Protein AF-A0A6H8NSR8-F1 (afdb_monomer)

Solvent-accessible surface area (backbone atoms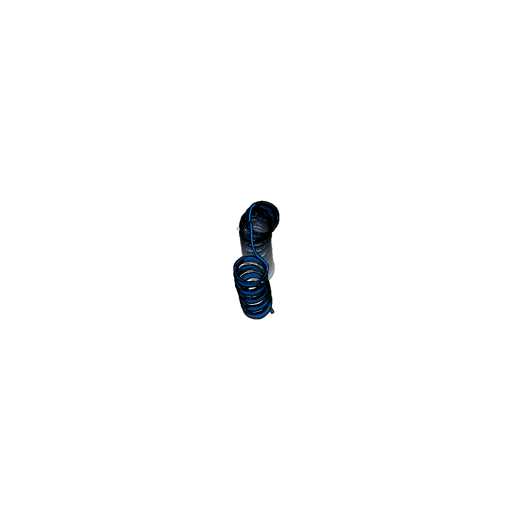 only — not comparable to full-atom values): 3491 Å² total; per-residue (Å²): 131,84,79,72,57,70,66,57,62,50,52,51,51,55,52,51,53,52,49,52,52,50,54,51,50,53,54,53,50,52,55,48,52,52,54,40,71,70,40,89,45,70,69,58,32,49,54,41,52,52,52,52,52,55,54,53,59,74,75,104

Sequence (60 aa):
MKKENTKEVLMEGEFFENKKNREKLIKTLIIHLNSYLEAENNLQKIKILVKIYQNLQKCS

Structure (mmCIF, N/CA/C/O backbone):
data_AF-A0A6H8NSR8-F1
#
_entry.id   AF-A0A6H8NSR8-F1
#
loop_
_atom_site.group_PDB
_atom_site.id
_atom_site.type_symbol
_atom_site.label_atom_id
_atom_site.label_alt_id
_atom_site.label_comp_id
_atom_site.label_asym_id
_atom_site.label_entity_id
_atom_site.label_seq_id
_atom_site.pdbx_PDB_ins_code
_atom_site.Cartn_x
_atom_site.Cartn_y
_atom_site.Cartn_z
_atom_site.occupancy
_atom_site.B_iso_or_equiv
_atom_site.auth_seq_id
_atom_site.auth_comp_id
_atom_site.auth_asym_id
_atom_site.auth_atom_id
_atom_site.pdbx_PDB_model_num
ATOM 1 N N . MET A 1 1 ? 28.017 -0.177 -39.850 1.00 48.69 1 MET A N 1
ATOM 2 C CA . MET A 1 1 ? 27.077 0.351 -38.840 1.00 48.69 1 MET A CA 1
ATOM 3 C C . MET A 1 1 ? 25.992 -0.703 -38.647 1.00 48.69 1 MET A C 1
ATOM 5 O O . MET A 1 1 ? 25.232 -0.939 -39.580 1.00 48.69 1 MET A O 1
ATOM 9 N N . LYS A 1 2 ? 26.017 -1.453 -37.536 1.00 52.34 2 LYS A N 1
ATOM 10 C CA . LYS A 1 2 ? 24.989 -2.467 -37.258 1.00 52.34 2 LYS A CA 1
ATOM 11 C C . LYS A 1 2 ? 23.685 -1.709 -37.009 1.00 52.34 2 LYS A C 1
ATOM 13 O O . LYS A 1 2 ? 23.636 -0.884 -36.106 1.00 52.34 2 LYS A O 1
ATOM 18 N N . LYS A 1 3 ? 22.679 -1.913 -37.862 1.00 55.19 3 LYS A N 1
ATOM 19 C CA . LYS A 1 3 ? 21.314 -1.460 -37.587 1.00 55.19 3 LYS A CA 1
ATOM 20 C C . LYS A 1 3 ? 20.810 -2.325 -36.437 1.00 55.19 3 LYS A C 1
ATOM 22 O O . LYS A 1 3 ? 20.299 -3.412 -36.683 1.00 55.19 3 LYS A O 1
ATOM 27 N N . GLU A 1 4 ? 21.048 -1.890 -35.205 1.00 58.72 4 GLU A N 1
ATOM 28 C CA . GLU A 1 4 ? 20.309 -2.424 -34.066 1.00 58.72 4 GLU A CA 1
ATOM 29 C C . GLU A 1 4 ? 18.827 -2.212 -34.363 1.00 58.72 4 GLU A C 1
ATOM 31 O O . GLU A 1 4 ? 18.391 -1.142 -34.804 1.00 58.72 4 GLU A O 1
ATOM 36 N N .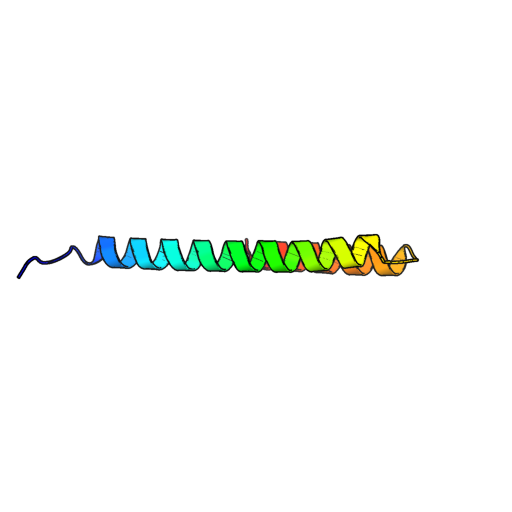 ASN A 1 5 ? 18.088 -3.311 -34.293 1.00 67.00 5 ASN A N 1
ATOM 37 C CA . ASN A 1 5 ? 16.731 -3.399 -34.782 1.00 67.00 5 ASN A CA 1
ATOM 38 C C . ASN A 1 5 ? 15.880 -2.508 -33.875 1.00 67.00 5 ASN A C 1
ATOM 40 O O . ASN A 1 5 ? 15.762 -2.773 -32.686 1.00 67.00 5 ASN A O 1
ATOM 44 N N . THR A 1 6 ? 15.298 -1.430 -34.402 1.00 67.31 6 THR A N 1
ATOM 45 C CA . THR A 1 6 ? 14.617 -0.376 -33.619 1.00 67.31 6 THR A CA 1
ATOM 46 C C . THR A 1 6 ? 13.516 -0.924 -32.694 1.00 67.31 6 THR A C 1
ATOM 48 O O . THR A 1 6 ? 13.161 -0.299 -31.702 1.00 67.31 6 THR A O 1
ATOM 51 N N . LYS A 1 7 ? 13.010 -2.128 -32.992 1.00 67.69 7 LYS A N 1
ATOM 52 C CA . LYS A 1 7 ? 12.065 -2.890 -32.167 1.00 67.69 7 LYS A CA 1
ATOM 53 C C . LYS A 1 7 ? 12.664 -3.432 -30.860 1.00 67.69 7 LYS A C 1
ATOM 55 O O . LYS A 1 7 ? 11.947 -3.475 -29.868 1.00 67.69 7 LYS A O 1
ATOM 60 N N . GLU A 1 8 ? 13.936 -3.834 -30.841 1.00 65.69 8 GLU A N 1
ATOM 61 C CA . GLU A 1 8 ? 14.621 -4.301 -29.621 1.00 65.69 8 GLU A CA 1
ATOM 62 C C . GLU A 1 8 ? 14.826 -3.146 -28.637 1.00 65.69 8 GLU A C 1
ATOM 64 O O . GLU A 1 8 ? 14.462 -3.268 -27.473 1.00 65.69 8 GLU A O 1
ATOM 69 N N . VAL A 1 9 ? 15.278 -1.987 -29.126 1.00 69.06 9 VAL A N 1
ATOM 70 C CA . VAL A 1 9 ? 15.486 -0.782 -28.302 1.00 69.06 9 VAL A CA 1
ATOM 71 C C . VAL A 1 9 ? 14.175 -0.285 -27.672 1.00 69.06 9 VAL A C 1
ATOM 73 O O . VAL A 1 9 ? 14.154 0.130 -26.514 1.00 69.06 9 VAL A O 1
ATOM 76 N N . LEU A 1 10 ? 13.062 -0.348 -28.413 1.00 67.75 10 LEU A N 1
ATOM 77 C CA . LEU A 1 10 ? 11.739 0.021 -27.895 1.00 67.75 10 LEU A C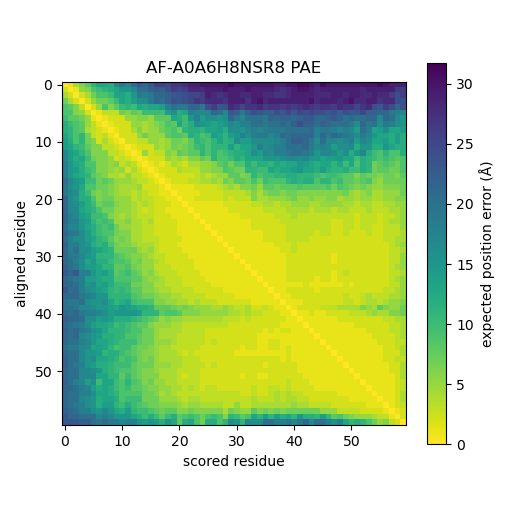A 1
ATOM 78 C C . LEU A 1 10 ? 11.229 -0.973 -26.837 1.00 67.75 10 LEU A C 1
ATOM 80 O O . LEU A 1 10 ? 10.743 -0.540 -25.794 1.00 67.75 10 LEU A O 1
ATOM 84 N N . MET A 1 11 ? 11.393 -2.284 -27.058 1.00 69.19 11 MET A N 1
ATOM 85 C CA . MET A 1 11 ? 11.027 -3.310 -26.070 1.00 69.19 11 MET A CA 1
ATOM 86 C C . MET A 1 11 ? 11.844 -3.202 -24.779 1.00 69.19 11 MET A C 1
ATOM 88 O O . MET A 1 11 ? 11.292 -3.349 -23.689 1.00 69.19 11 MET A O 1
ATOM 92 N N . GLU A 1 12 ? 13.145 -2.926 -24.878 1.00 69.94 12 GLU A N 1
ATOM 93 C CA . GLU A 1 12 ? 13.983 -2.694 -23.701 1.00 69.94 12 GLU A CA 1
ATOM 94 C C . GLU A 1 12 ? 13.509 -1.463 -22.919 1.00 69.94 12 GLU A C 1
ATOM 96 O O . GLU A 1 12 ? 13.362 -1.531 -21.697 1.00 69.94 12 GLU A O 1
ATOM 101 N N . GLY A 1 13 ? 13.186 -0.364 -23.608 1.00 69.69 13 GLY A N 1
ATOM 102 C CA . GLY A 1 13 ? 12.630 0.841 -22.986 1.00 69.69 13 GLY A CA 1
ATOM 103 C C . GLY A 1 13 ? 11.333 0.577 -22.211 1.00 69.69 13 GLY A C 1
ATOM 104 O O . GLY A 1 13 ? 11.222 0.951 -21.041 1.00 69.69 13 GLY A O 1
ATOM 105 N N . GLU A 1 14 ? 10.377 -0.125 -22.825 1.00 72.81 14 GLU A N 1
ATOM 106 C CA . GLU A 1 14 ? 9.115 -0.512 -22.178 1.00 72.81 14 GLU A CA 1
ATOM 107 C C . GLU A 1 14 ? 9.332 -1.445 -20.976 1.00 72.81 14 GLU A C 1
ATOM 109 O O . GLU A 1 14 ? 8.663 -1.311 -19.946 1.00 72.81 14 GLU A O 1
ATOM 114 N N . PHE A 1 15 ? 10.298 -2.364 -21.061 1.00 76.19 15 PHE A N 1
ATOM 115 C CA . PHE A 1 15 ? 10.659 -3.255 -19.959 1.00 76.19 15 PHE A CA 1
ATOM 116 C C . PHE A 1 15 ? 11.222 -2.486 -18.755 1.00 76.19 15 PHE A C 1
ATOM 118 O O . PHE A 1 15 ? 10.805 -2.719 -17.613 1.00 76.19 15 PHE A O 1
ATOM 125 N N . PHE A 1 16 ? 12.139 -1.542 -18.989 1.00 72.06 16 PHE A N 1
ATOM 126 C CA . PHE A 1 16 ? 12.727 -0.732 -17.921 1.00 72.06 16 PHE A CA 1
ATOM 127 C C . PHE A 1 16 ? 11.700 0.181 -17.247 1.00 72.06 16 PHE A C 1
ATOM 129 O O . PHE A 1 16 ? 11.693 0.281 -16.015 1.00 72.06 16 PHE A O 1
ATOM 136 N N . GLU A 1 17 ? 10.808 0.809 -18.013 1.00 77.25 17 GLU A N 1
ATOM 137 C CA . GLU A 1 17 ? 9.746 1.649 -17.452 1.00 77.25 17 GLU A CA 1
ATOM 138 C C . GLU A 1 17 ? 8.719 0.825 -16.662 1.00 77.25 17 GLU A C 1
ATOM 140 O O . GLU A 1 17 ? 8.355 1.198 -15.544 1.00 77.25 17 GLU A O 1
ATOM 145 N N . ASN A 1 18 ? 8.345 -0.367 -17.140 1.00 81.56 18 ASN A N 1
ATOM 146 C CA . ASN A 1 18 ? 7.504 -1.287 -16.368 1.00 81.56 18 ASN A CA 1
ATOM 147 C C . ASN A 1 18 ? 8.161 -1.727 -15.054 1.00 81.56 18 ASN A C 1
ATOM 149 O O . ASN A 1 18 ? 7.494 -1.799 -14.015 1.00 81.56 18 ASN A O 1
ATOM 153 N N . LYS A 1 19 ? 9.472 -1.990 -15.064 1.00 83.06 19 LYS A N 1
ATOM 154 C CA . LYS A 1 19 ? 10.219 -2.340 -13.851 1.00 83.06 19 LYS A CA 1
ATOM 155 C C . LYS A 1 19 ? 10.234 -1.186 -12.843 1.00 83.06 19 LYS A C 1
ATOM 157 O O . LYS A 1 19 ? 9.904 -1.403 -11.677 1.00 83.06 19 LYS A O 1
ATOM 162 N N . LYS A 1 20 ? 10.543 0.039 -13.283 1.00 84.00 20 LYS A N 1
ATOM 163 C CA . LYS A 1 20 ? 10.514 1.238 -12.424 1.00 84.00 20 LYS A CA 1
ATOM 164 C C . LYS A 1 20 ? 9.123 1.497 -11.845 1.00 84.00 20 LYS A C 1
ATOM 166 O O . LYS A 1 20 ? 8.999 1.792 -10.655 1.00 84.00 20 LYS A O 1
ATOM 171 N N . ASN A 1 21 ? 8.077 1.347 -12.657 1.00 85.56 21 ASN A N 1
ATOM 172 C CA . ASN A 1 21 ? 6.695 1.512 -12.211 1.00 85.56 21 ASN A CA 1
ATOM 173 C C . ASN A 1 21 ? 6.314 0.474 -11.147 1.00 85.56 21 ASN A C 1
ATOM 175 O O . ASN A 1 21 ? 5.724 0.836 -10.126 1.00 85.56 21 ASN A O 1
ATOM 179 N N . ARG A 1 22 ? 6.728 -0.790 -11.314 1.00 86.81 22 ARG A N 1
ATOM 180 C CA . ARG A 1 22 ? 6.548 -1.834 -10.290 1.00 86.81 22 ARG A CA 1
ATOM 181 C C . ARG A 1 22 ? 7.301 -1.529 -8.999 1.00 86.81 22 ARG A C 1
ATOM 183 O O . ARG A 1 22 ? 6.722 -1.651 -7.924 1.00 86.81 22 ARG A O 1
ATOM 190 N N . GLU A 1 23 ? 8.561 -1.108 -9.076 1.00 90.56 23 GLU A N 1
ATOM 191 C CA . GLU A 1 23 ? 9.344 -0.746 -7.886 1.00 90.56 23 GLU A CA 1
ATOM 192 C C . GLU A 1 23 ? 8.709 0.419 -7.115 1.00 90.56 23 GLU A C 1
ATOM 194 O O . GLU A 1 23 ? 8.634 0.388 -5.883 1.00 90.56 23 GLU A O 1
ATOM 199 N N . LYS A 1 24 ? 8.209 1.435 -7.830 1.00 89.94 24 LYS A N 1
ATOM 200 C CA . LYS A 1 24 ? 7.492 2.565 -7.231 1.00 89.94 24 LYS A CA 1
ATOM 201 C C . LYS A 1 24 ? 6.203 2.109 -6.548 1.00 89.94 24 LYS A C 1
ATOM 203 O O . LYS A 1 24 ? 5.961 2.503 -5.409 1.00 89.94 24 LYS A O 1
ATOM 208 N N . LEU A 1 25 ? 5.424 1.244 -7.200 1.00 88.94 25 LEU A N 1
ATOM 209 C CA . LEU A 1 25 ? 4.205 0.674 -6.627 1.00 88.94 25 LEU A CA 1
ATOM 210 C C . LEU A 1 25 ? 4.496 -0.097 -5.333 1.00 88.94 25 LEU A C 1
ATOM 212 O O . LEU A 1 25 ? 3.853 0.157 -4.317 1.00 88.94 25 LEU A O 1
ATOM 216 N N . ILE A 1 26 ? 5.497 -0.982 -5.339 1.00 91.12 26 ILE A N 1
ATOM 217 C CA . ILE A 1 26 ? 5.885 -1.769 -4.158 1.00 91.12 26 ILE A CA 1
ATOM 218 C C . ILE A 1 26 ? 6.284 -0.849 -2.998 1.00 91.12 26 ILE A C 1
ATOM 220 O O . ILE A 1 26 ? 5.799 -1.026 -1.881 1.00 91.12 26 ILE A O 1
ATOM 224 N N . LYS A 1 27 ? 7.109 0.176 -3.253 1.00 93.44 27 LYS A N 1
ATOM 225 C CA . LYS A 1 27 ? 7.506 1.158 -2.227 1.00 93.44 27 LYS A CA 1
ATOM 226 C C . LYS A 1 27 ? 6.300 1.883 -1.630 1.00 93.44 27 LYS A C 1
ATOM 228 O O . LYS A 1 27 ? 6.197 1.999 -0.411 1.00 93.44 27 LYS A O 1
ATOM 233 N N . THR A 1 28 ? 5.371 2.341 -2.467 1.00 92.94 28 THR A N 1
ATOM 234 C CA . THR A 1 28 ? 4.144 3.004 -2.005 1.00 92.94 28 THR A CA 1
ATOM 235 C C . THR A 1 28 ? 3.258 2.067 -1.180 1.00 92.94 28 THR A C 1
ATOM 237 O O . THR A 1 28 ? 2.722 2.487 -0.155 1.00 92.94 28 THR A O 1
ATOM 240 N N . LEU A 1 29 ? 3.129 0.798 -1.577 1.00 94.19 29 LEU A N 1
ATOM 241 C CA . LEU A 1 29 ? 2.362 -0.198 -0.825 1.00 94.19 29 LEU A CA 1
ATOM 242 C C . LEU A 1 29 ? 2.962 -0.454 0.560 1.00 94.19 29 LEU A C 1
ATOM 244 O O . LEU A 1 29 ? 2.220 -0.452 1.538 1.00 94.19 29 LEU A O 1
ATOM 248 N N . ILE A 1 30 ? 4.286 -0.603 0.659 1.00 96.12 30 ILE A N 1
ATOM 249 C CA . ILE A 1 30 ? 4.979 -0.800 1.943 1.00 96.12 30 ILE A CA 1
ATOM 250 C C . ILE A 1 30 ? 4.687 0.360 2.902 1.00 96.12 30 ILE A C 1
ATOM 252 O O . ILE A 1 30 ? 4.324 0.126 4.051 1.00 96.12 30 ILE A O 1
ATOM 256 N N . ILE A 1 31 ? 4.773 1.607 2.424 1.00 96.56 31 ILE A N 1
ATOM 257 C CA . ILE A 1 31 ? 4.483 2.794 3.245 1.00 96.56 31 ILE A CA 1
ATOM 258 C C . ILE A 1 31 ? 3.051 2.741 3.786 1.00 96.56 31 ILE A C 1
ATOM 260 O O . ILE A 1 31 ? 2.835 2.918 4.983 1.00 96.56 31 ILE A O 1
ATOM 264 N N . HIS A 1 32 ? 2.067 2.470 2.925 1.00 95.62 32 HIS A N 1
ATOM 265 C CA . HIS A 1 32 ?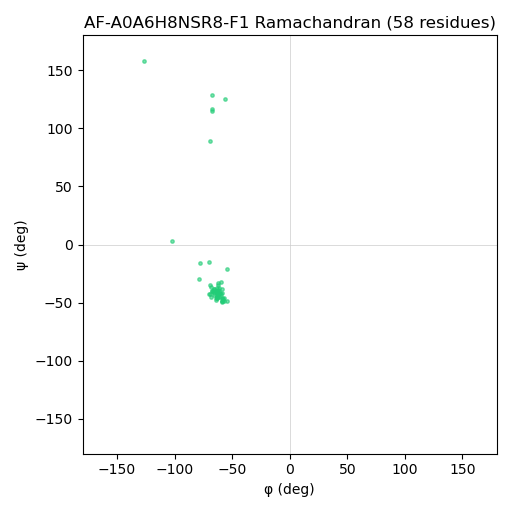 0.673 2.412 3.357 1.00 95.62 32 HIS A CA 1
ATOM 266 C C . HIS A 1 32 ? 0.395 1.260 4.326 1.00 95.62 32 HIS A C 1
ATOM 268 O O . HIS A 1 32 ? -0.362 1.447 5.274 1.00 95.62 32 HIS A O 1
ATOM 274 N N . LEU A 1 33 ? 1.011 0.095 4.124 1.00 96.19 33 LEU A N 1
ATOM 275 C CA . LEU A 1 33 ? 0.863 -1.043 5.031 1.00 96.19 33 LEU A CA 1
ATOM 276 C C . LEU A 1 33 ? 1.470 -0.754 6.408 1.00 96.19 33 LEU A C 1
ATOM 278 O O . LEU A 1 33 ? 0.840 -1.061 7.415 1.00 96.19 33 LEU A O 1
ATOM 282 N N . ASN A 1 34 ? 2.622 -0.085 6.469 1.00 97.69 34 ASN A N 1
ATOM 283 C CA . ASN A 1 34 ? 3.203 0.340 7.743 1.00 97.69 34 ASN A CA 1
ATOM 284 C C . ASN A 1 34 ? 2.285 1.334 8.468 1.00 97.69 34 ASN A C 1
ATOM 286 O O . ASN A 1 34 ? 1.953 1.124 9.631 1.00 97.69 34 ASN A O 1
ATOM 290 N N . SER A 1 35 ? 1.756 2.340 7.761 1.00 96.19 35 SER A N 1
ATOM 291 C CA . SER A 1 35 ? 0.767 3.257 8.347 1.00 96.19 35 SER A CA 1
ATOM 292 C C . SER A 1 35 ? -0.501 2.540 8.825 1.00 96.19 35 SER A C 1
ATOM 294 O O . SER A 1 35 ? -1.133 2.981 9.780 1.00 96.19 35 SER A O 1
ATOM 296 N N . TYR A 1 36 ? -0.912 1.452 8.164 1.00 97.44 36 TYR A N 1
ATOM 297 C CA . TYR A 1 36 ? -2.064 0.653 8.590 1.00 97.44 36 TYR A CA 1
ATOM 298 C C . TYR A 1 36 ? -1.799 -0.071 9.916 1.00 97.44 36 TYR A C 1
ATOM 300 O O . TYR A 1 36 ? -2.697 -0.150 10.757 1.00 97.44 36 TYR A O 1
ATOM 308 N N . LEU A 1 37 ? -0.582 -0.594 10.100 1.00 97.12 37 LEU A N 1
ATOM 309 C CA . LEU A 1 37 ? -0.163 -1.256 11.338 1.00 97.12 37 LEU A CA 1
ATOM 310 C C . LEU A 1 37 ? -0.118 -0.277 12.516 1.00 97.12 37 LEU A C 1
ATOM 312 O O . LEU A 1 37 ? -0.535 -0.637 13.613 1.00 97.12 37 LEU A O 1
ATOM 316 N N . GLU A 1 38 ? 0.326 0.955 12.271 1.00 96.94 38 GLU A N 1
ATOM 317 C CA . GLU A 1 38 ? 0.432 2.022 13.277 1.00 96.94 38 GLU A CA 1
ATOM 318 C C . GLU A 1 38 ? -0.908 2.701 13.606 1.00 96.94 38 GLU A C 1
ATOM 320 O O . GLU A 1 38 ? -1.021 3.398 14.612 1.00 96.94 38 GLU A O 1
ATOM 325 N N . ALA A 1 39 ? -1.939 2.525 12.777 1.00 97.38 39 ALA A N 1
ATOM 326 C CA . ALA A 1 39 ? -3.226 3.179 12.980 1.00 97.38 39 ALA A CA 1
ATOM 327 C C . ALA A 1 39 ? -3.949 2.654 14.234 1.00 97.38 39 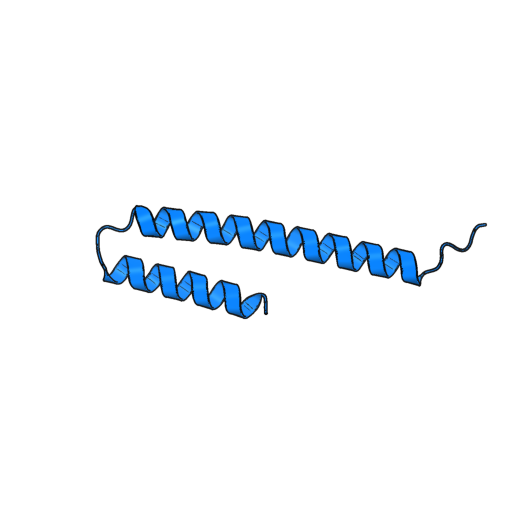ALA A C 1
ATOM 329 O O . ALA A 1 39 ? -4.199 1.455 14.383 1.00 97.38 39 ALA A O 1
ATOM 330 N N . GLU A 1 40 ? -4.374 3.574 15.096 1.00 94.94 40 GLU A N 1
ATOM 331 C CA . GLU A 1 40 ? -4.974 3.252 16.397 1.00 94.94 40 GLU A CA 1
ATOM 332 C C . GLU A 1 40 ? -6.443 2.834 16.287 1.00 94.94 40 GLU A C 1
ATOM 334 O O . GLU A 1 40 ? -6.933 2.039 17.087 1.00 94.94 40 GLU A O 1
ATOM 339 N N . ASN A 1 41 ? -7.165 3.352 15.288 1.00 97.12 41 ASN A N 1
ATOM 340 C CA . ASN A 1 41 ? -8.599 3.109 15.145 1.00 97.12 41 ASN A CA 1
ATOM 341 C C . ASN A 1 41 ? -9.005 2.577 13.768 1.00 97.12 41 ASN A C 1
ATOM 343 O O . ASN A 1 41 ? -8.345 2.774 12.744 1.00 97.12 41 ASN A O 1
ATOM 347 N N . ASN A 1 42 ? -10.170 1.928 13.754 1.00 97.31 42 ASN A N 1
ATOM 348 C CA . ASN A 1 42 ? -10.711 1.273 12.566 1.00 97.31 42 ASN A CA 1
ATOM 349 C C . ASN A 1 42 ? -10.991 2.256 11.422 1.00 97.31 42 ASN A C 1
ATOM 351 O O . ASN A 1 42 ? -10.808 1.904 10.259 1.00 97.31 42 ASN A O 1
ATOM 355 N N . LEU A 1 43 ? -11.378 3.500 11.720 1.00 97.88 43 LEU A N 1
ATOM 356 C CA . LEU A 1 43 ? -11.645 4.500 10.685 1.00 97.88 43 LEU A CA 1
ATOM 357 C C . LEU A 1 43 ? -10.369 4.874 9.916 1.00 97.88 43 LEU A C 1
ATOM 359 O O . LEU A 1 43 ? -10.393 4.972 8.688 1.00 97.88 43 LEU A O 1
ATOM 363 N N . GLN A 1 44 ? -9.248 5.066 10.615 1.00 97.31 44 GLN A N 1
ATOM 364 C CA . GLN A 1 44 ? -7.946 5.316 9.990 1.00 97.31 44 GLN A CA 1
ATOM 365 C C . GLN A 1 44 ? -7.500 4.121 9.142 1.00 97.31 44 GLN A C 1
ATOM 367 O O . GLN A 1 44 ? -7.132 4.303 7.980 1.00 97.31 44 GLN A O 1
ATOM 372 N N . LYS A 1 45 ? -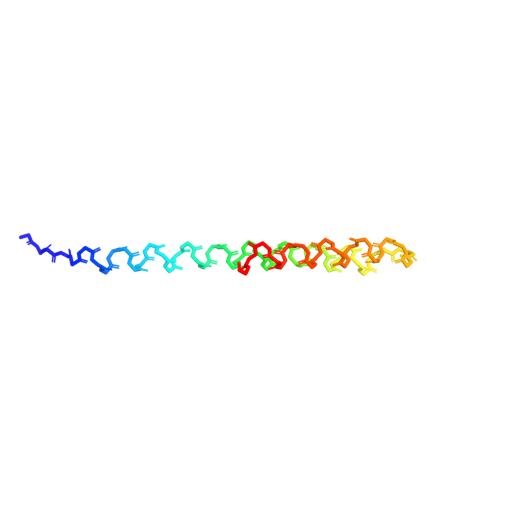7.622 2.904 9.682 1.00 97.31 45 LYS A N 1
ATOM 373 C CA . LYS A 1 45 ? -7.336 1.652 8.965 1.00 97.31 45 LYS A CA 1
ATOM 374 C C . LYS A 1 45 ? -8.126 1.542 7.659 1.00 97.31 45 LYS A C 1
ATOM 376 O O . LYS A 1 45 ? -7.535 1.322 6.604 1.00 97.31 45 LYS A O 1
ATOM 381 N N . ILE A 1 46 ? -9.435 1.800 7.694 1.00 98.00 46 ILE A N 1
ATOM 382 C CA . ILE A 1 46 ? -10.296 1.785 6.500 1.00 98.00 46 ILE A CA 1
ATOM 383 C C . ILE A 1 46 ? -9.850 2.837 5.476 1.00 98.00 46 ILE A C 1
ATOM 385 O O . ILE A 1 46 ? -9.726 2.524 4.293 1.00 98.00 46 ILE A O 1
ATOM 389 N N . LYS A 1 47 ? -9.544 4.070 5.901 1.00 97.19 47 LYS A N 1
ATOM 390 C CA . LYS A 1 47 ? -9.042 5.117 4.989 1.00 97.19 47 LYS A CA 1
ATOM 391 C C . LYS A 1 47 ? -7.744 4.705 4.291 1.00 97.19 47 LYS A C 1
ATOM 393 O O . LYS A 1 47 ? -7.552 5.024 3.118 1.00 97.19 47 LYS A O 1
ATOM 398 N N . ILE A 1 48 ? -6.856 4.011 4.998 1.00 97.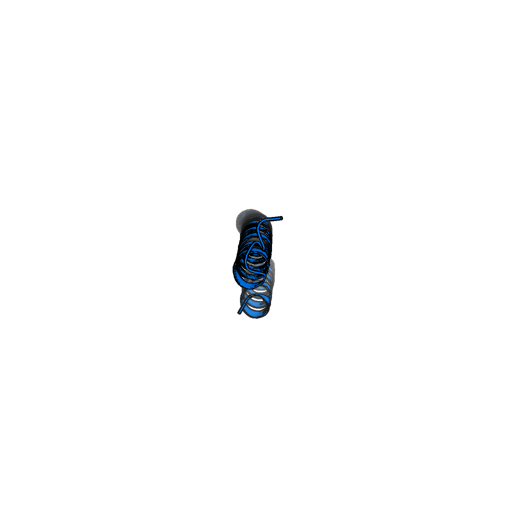56 48 ILE A N 1
ATOM 399 C CA . ILE A 1 48 ? -5.597 3.515 4.435 1.00 97.56 48 ILE A CA 1
ATOM 400 C C . ILE A 1 48 ? -5.860 2.387 3.431 1.00 97.56 48 ILE A C 1
ATOM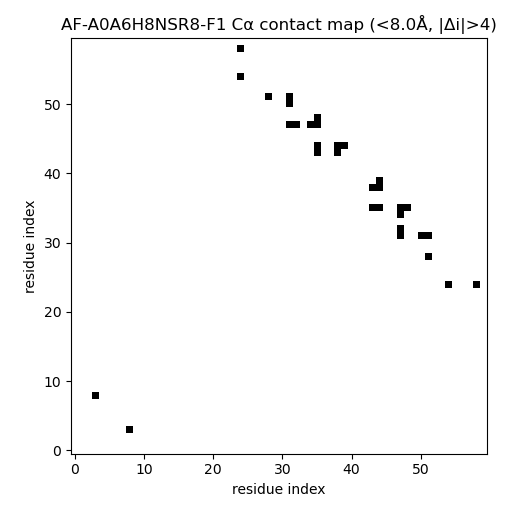 402 O O . ILE A 1 48 ? -5.305 2.425 2.335 1.00 97.56 48 ILE A O 1
ATOM 406 N N . LEU A 1 49 ? -6.765 1.451 3.738 1.00 96.44 49 LEU A N 1
ATOM 407 C CA . LEU A 1 49 ? -7.171 0.397 2.799 1.00 96.44 49 LEU A CA 1
ATOM 408 C C . LEU A 1 49 ? -7.766 0.972 1.506 1.00 96.44 49 LEU A C 1
ATOM 410 O O . LEU A 1 49 ? -7.413 0.525 0.417 1.00 96.44 49 LEU A O 1
ATOM 414 N N . VAL A 1 50 ? -8.600 2.012 1.605 1.00 96.69 50 VAL A N 1
ATOM 415 C CA . VAL A 1 50 ? -9.147 2.708 0.427 1.00 96.69 50 VAL A CA 1
ATOM 416 C C . VAL A 1 50 ? -8.031 3.327 -0.422 1.00 96.69 50 VAL A C 1
ATOM 418 O O . VAL A 1 50 ? -8.050 3.190 -1.644 1.00 96.69 50 VAL A O 1
ATOM 421 N N . LYS A 1 51 ? -7.024 3.958 0.198 1.00 94.44 51 LYS A N 1
ATOM 422 C CA . LYS A 1 51 ? -5.865 4.505 -0.534 1.00 94.44 51 LYS A CA 1
ATOM 423 C C . LYS A 1 51 ? -5.052 3.415 -1.234 1.00 94.44 51 LYS A C 1
ATOM 425 O O . LYS A 1 51 ? -4.649 3.607 -2.379 1.00 94.44 51 LYS A O 1
ATOM 430 N N . ILE A 1 52 ? -4.834 2.275 -0.575 1.00 93.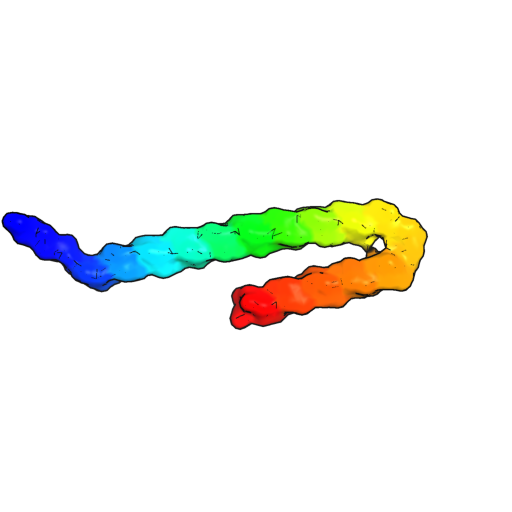94 52 ILE A N 1
ATOM 431 C CA . ILE A 1 52 ? -4.163 1.112 -1.176 1.00 93.94 52 ILE A CA 1
ATOM 432 C C . ILE A 1 52 ? -4.939 0.642 -2.410 1.00 93.94 52 ILE A C 1
ATOM 434 O O . ILE A 1 52 ? -4.354 0.520 -3.484 1.00 93.94 52 ILE A O 1
ATOM 438 N N . TYR A 1 53 ? -6.255 0.458 -2.286 1.00 93.69 53 TYR A N 1
ATOM 439 C CA . TYR A 1 53 ? -7.112 0.038 -3.394 1.00 93.69 53 TYR A CA 1
ATOM 440 C C . TYR A 1 53 ? -7.055 1.006 -4.586 1.00 93.69 53 TYR A C 1
ATOM 442 O O . TYR A 1 53 ? -6.834 0.585 -5.719 1.00 93.69 53 TYR A O 1
ATOM 450 N N . GLN A 1 54 ? -7.167 2.313 -4.334 1.00 91.06 54 GLN A N 1
ATOM 451 C CA . GLN A 1 54 ? -7.078 3.337 -5.380 1.00 91.06 54 GLN A CA 1
ATOM 452 C C . GLN A 1 54 ? -5.718 3.341 -6.091 1.00 91.06 54 GLN A C 1
ATOM 454 O O . GLN A 1 54 ? -5.655 3.561 -7.298 1.00 91.06 54 GLN A O 1
ATOM 459 N N . ASN A 1 55 ? -4.623 3.109 -5.362 1.00 87.56 55 ASN A N 1
ATOM 460 C CA . ASN A 1 55 ? -3.293 3.025 -5.965 1.00 87.56 55 ASN A CA 1
ATOM 461 C C . ASN A 1 55 ? -3.138 1.775 -6.837 1.00 87.56 55 ASN A C 1
ATOM 463 O O . ASN A 1 55 ? -2.530 1.867 -7.897 1.00 87.56 55 ASN A O 1
ATOM 467 N N . LEU A 1 56 ? -3.725 0.644 -6.438 1.00 86.69 56 LEU A N 1
ATOM 468 C CA . LEU A 1 56 ? -3.730 -0.574 -7.252 1.00 86.69 56 LEU A CA 1
ATOM 469 C C . LEU A 1 56 ? -4.549 -0.399 -8.537 1.00 86.69 56 LEU A C 1
ATOM 471 O O . LEU A 1 56 ? -4.100 -0.828 -9.594 1.00 86.69 56 LEU A O 1
ATOM 475 N N . GLN A 1 57 ? -5.697 0.288 -8.479 1.00 86.19 57 GLN A N 1
ATOM 476 C CA . GLN A 1 57 ? -6.506 0.574 -9.672 1.00 86.19 57 GLN A CA 1
ATOM 477 C C . GLN A 1 57 ? -5.781 1.446 -10.704 1.00 86.19 57 GLN A C 1
ATOM 479 O O . GLN A 1 57 ? -5.968 1.251 -11.897 1.00 86.19 57 GLN A O 1
ATOM 484 N N . LYS A 1 58 ? -4.939 2.390 -10.268 1.00 80.19 58 LYS A N 1
ATOM 485 C CA . LYS A 1 58 ? -4.147 3.246 -11.174 1.00 80.19 58 LYS A CA 1
ATOM 486 C C . LYS A 1 58 ? -3.027 2.499 -11.900 1.00 80.19 58 LYS A C 1
ATOM 488 O O . LYS A 1 58 ? -2.437 3.052 -12.822 1.00 80.19 58 LYS A O 1
ATOM 493 N N . CYS A 1 59 ? -2.688 1.301 -11.436 1.00 68.06 59 CYS A N 1
ATOM 494 C CA . CYS A 1 59 ? -1.650 0.460 -12.019 1.00 68.06 59 CYS A CA 1
ATOM 495 C C . CYS A 1 59 ? -2.216 -0.682 -12.874 1.00 68.06 59 CYS A C 1
ATOM 497 O O . CYS A 1 59 ? -1.427 -1.512 -13.328 1.00 68.06 59 CYS A O 1
ATOM 499 N N . SER A 1 60 ? -3.543 -0.743 -13.041 1.00 58.69 60 SER A N 1
ATOM 500 C CA . SER A 1 60 ? -4.241 -1.735 -13.860 1.00 58.69 60 SER A CA 1
ATOM 501 C C . SER A 1 60 ? -4.579 -1.211 -15.248 1.00 58.69 60 SER A C 1
ATOM 503 O O . SER A 1 60 ? -4.607 0.024 -15.436 1.00 58.69 60 SER A O 1
#

Nearest PDB structures (foldseek):
  4afl-assembly2_F  TM=7.606E-01  e=1.926E+00  Homo sapiens

pLDDT: mean 84.4, std 13.9, range [48.69, 98.0]

Organism: Campylobacter jejuni (NCBI:txid197)

Secondary structure (DSSP, 8-state):
-----HHHHHHHHHHHHHHHHHHHHHHHHHHHHHHHHH--SHHHHHHHHHHHHHHHHTT-

Foldseek 3Di:
DPPPPVVVVVVVVVVVVLVVLVVVLVVVLVVLVVQLVVDPDPVSNVVSVVVNVVSVVVVD

Radius of gyration: 18.25 Å; Cα contacts (8 Å, |Δi|>4): 16; chains: 1; bounding box: 39×10×55 Å

Mean predicted aligned error: 8.09 Å